Protein AF-A0A399FY00-F1 (afdb_monomer)

Structure (mmCIF, N/CA/C/O backbone):
data_AF-A0A399FY00-F1
#
_entry.id   AF-A0A399FY00-F1
#
loop_
_atom_site.group_PDB
_atom_site.id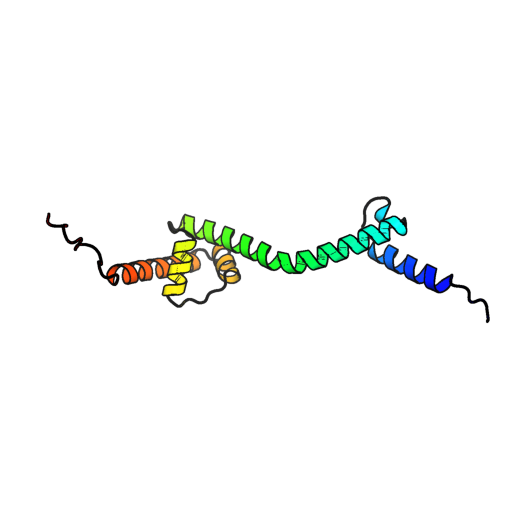
_atom_site.type_symbol
_atom_site.label_atom_id
_atom_site.label_alt_id
_atom_site.label_comp_id
_atom_site.label_asym_id
_atom_site.label_entity_id
_atom_site.label_seq_id
_atom_site.pdbx_PDB_ins_code
_atom_site.Cartn_x
_atom_site.Cartn_y
_atom_site.Cartn_z
_atom_site.occupancy
_atom_site.B_iso_or_equiv
_atom_site.auth_seq_id
_atom_site.auth_comp_id
_atom_site.auth_asym_id
_atom_site.auth_atom_id
_atom_site.pdbx_PDB_model_num
ATOM 1 N N . MET A 1 1 ? 48.082 7.522 -28.350 1.00 71.56 1 MET A N 1
ATOM 2 C CA . MET A 1 1 ? 46.817 7.013 -27.763 1.00 71.56 1 MET A CA 1
ATOM 3 C C . MET A 1 1 ? 46.116 6.113 -28.773 1.00 71.56 1 MET A C 1
ATOM 5 O O . MET A 1 1 ? 46.045 6.487 -29.937 1.00 71.56 1 MET A O 1
ATOM 9 N N . THR A 1 2 ? 45.626 4.938 -28.368 1.00 83.25 2 THR A N 1
ATOM 10 C CA . THR A 1 2 ? 44.946 3.981 -29.262 1.00 83.25 2 THR A CA 1
ATOM 11 C C . THR A 1 2 ? 43.434 4.235 -29.319 1.00 83.25 2 THR A C 1
ATOM 13 O O . THR A 1 2 ? 42.790 4.514 -28.308 1.00 83.25 2 THR A O 1
ATOM 16 N N . ARG A 1 3 ? 42.832 4.143 -30.512 1.00 88.88 3 ARG A N 1
ATOM 17 C CA . ARG A 1 3 ? 41.381 4.313 -30.703 1.00 88.88 3 ARG A CA 1
ATOM 18 C C . ARG A 1 3 ? 40.631 3.040 -30.296 1.00 88.88 3 ARG A C 1
ATOM 20 O O . ARG A 1 3 ? 40.660 2.049 -31.021 1.00 88.88 3 ARG A O 1
ATOM 27 N N . VAL A 1 4 ? 39.888 3.083 -29.190 1.00 87.38 4 VAL A N 1
ATOM 28 C CA . VAL A 1 4 ? 39.061 1.955 -28.715 1.00 87.38 4 VAL A CA 1
ATOM 29 C C . VAL A 1 4 ? 37.613 2.078 -29.216 1.00 87.38 4 VAL A C 1
ATOM 31 O O . VAL A 1 4 ? 36.993 3.136 -29.118 1.00 87.38 4 VAL A O 1
ATOM 34 N N . LYS A 1 5 ? 37.036 0.989 -29.751 1.00 88.69 5 LYS A N 1
ATOM 35 C CA . LYS A 1 5 ? 35.634 0.945 -30.220 1.00 88.69 5 LYS A CA 1
ATOM 36 C C . LYS A 1 5 ? 34.662 0.678 -29.056 1.00 88.69 5 LYS A C 1
ATOM 38 O O . LYS A 1 5 ? 34.844 -0.263 -28.295 1.00 88.69 5 LYS A O 1
ATOM 43 N N . SER A 1 6 ? 33.563 1.435 -28.970 1.00 92.75 6 SER A N 1
ATOM 44 C CA . SER A 1 6 ? 32.565 1.355 -27.878 1.00 92.75 6 SER A CA 1
ATOM 45 C C . SER A 1 6 ? 31.297 0.538 -28.203 1.00 92.75 6 SER A C 1
ATOM 47 O O . SER A 1 6 ? 30.306 0.580 -27.468 1.00 92.75 6 SER A O 1
ATOM 49 N N . SER A 1 7 ? 31.285 -0.223 -29.305 1.00 92.44 7 SER A N 1
ATOM 50 C CA . SER A 1 7 ? 30.067 -0.896 -29.793 1.00 92.44 7 SER A CA 1
ATOM 51 C C . SER A 1 7 ? 29.529 -1.952 -28.816 1.00 92.44 7 SER A C 1
ATOM 53 O O . SER A 1 7 ? 28.319 -2.033 -28.596 1.00 92.44 7 SER A O 1
ATOM 55 N N . VAL A 1 8 ? 30.416 -2.727 -28.185 1.00 94.06 8 VAL A N 1
ATOM 56 C CA . VAL A 1 8 ? 30.057 -3.813 -27.259 1.00 94.06 8 VAL A CA 1
ATOM 57 C C . VAL A 1 8 ? 29.414 -3.261 -25.985 1.00 94.06 8 VAL A C 1
ATOM 59 O O . VAL A 1 8 ? 28.339 -3.713 -25.581 1.00 94.06 8 VAL A O 1
ATOM 62 N N . THR A 1 9 ? 30.016 -2.231 -25.381 1.00 94.25 9 THR A N 1
ATOM 63 C CA . THR A 1 9 ? 29.489 -1.594 -24.163 1.00 94.25 9 THR A CA 1
ATOM 64 C C . THR A 1 9 ? 28.158 -0.891 -24.433 1.00 94.25 9 THR A C 1
ATOM 66 O O . THR A 1 9 ? 27.225 -0.999 -23.633 1.00 94.25 9 THR A O 1
ATOM 69 N N . SER A 1 10 ? 28.018 -0.247 -25.597 1.00 93.56 10 SER A N 1
ATOM 70 C CA . SER A 1 10 ? 26.759 0.364 -26.035 1.00 93.56 10 SER A CA 1
ATOM 71 C C . SER A 1 10 ? 25.635 -0.670 -26.196 1.00 93.56 10 SER A C 1
ATOM 73 O O . SER A 1 10 ? 24.567 -0.516 -25.595 1.00 93.56 10 SER A O 1
ATOM 75 N N . LYS A 1 11 ? 25.893 -1.783 -26.903 1.00 94.88 11 LYS A N 1
ATOM 76 C CA . LYS A 1 11 ? 24.924 -2.883 -27.072 1.00 94.88 11 LYS A CA 1
ATOM 77 C C . LYS A 1 11 ? 24.506 -3.496 -25.730 1.00 94.88 11 LYS A C 1
ATOM 79 O O . LYS A 1 11 ? 23.322 -3.766 -25.533 1.00 94.88 11 LYS A O 1
ATOM 84 N N . LYS A 1 12 ? 25.443 -3.674 -24.787 1.00 95.75 12 LYS A N 1
ATOM 85 C CA . LYS A 1 12 ? 25.153 -4.201 -23.438 1.00 95.75 12 LYS A CA 1
ATOM 86 C C . LYS A 1 12 ? 24.194 -3.289 -22.663 1.00 95.75 12 LYS A C 1
ATOM 88 O O . LYS A 1 12 ? 23.215 -3.781 -22.102 1.00 95.75 12 LYS A O 1
ATOM 93 N N . ARG A 1 13 ? 24.424 -1.968 -22.676 1.00 93.88 13 ARG A N 1
ATOM 94 C CA . ARG A 1 13 ? 23.518 -0.985 -22.047 1.00 93.88 13 ARG A CA 1
ATOM 95 C C . ARG A 1 13 ? 22.132 -1.002 -22.690 1.00 93.88 13 ARG A C 1
ATOM 97 O O . ARG A 1 13 ? 21.139 -1.059 -21.973 1.00 93.88 13 ARG A O 1
ATOM 104 N N . HIS A 1 14 ? 22.067 -1.031 -24.020 1.00 95.25 14 HIS A N 1
ATOM 105 C CA . HIS A 1 14 ? 20.801 -1.080 -24.750 1.00 95.25 14 HIS A CA 1
ATOM 106 C C . HIS A 1 14 ? 19.975 -2.319 -24.377 1.00 95.25 14 HIS A C 1
ATOM 108 O O . HIS A 1 14 ? 18.815 -2.199 -23.984 1.00 95.25 14 HIS A O 1
ATOM 114 N N . LYS A 1 15 ? 20.592 -3.508 -24.419 1.00 95.31 15 LYS A N 1
ATOM 115 C CA . LYS A 1 15 ? 19.933 -4.771 -24.051 1.00 95.31 15 LYS A CA 1
ATOM 116 C C . LYS A 1 15 ? 19.450 -4.783 -22.598 1.00 95.31 15 LYS A C 1
ATOM 118 O O . LYS A 1 15 ? 18.393 -5.348 -22.335 1.00 95.31 15 LYS A O 1
ATOM 123 N N . LYS A 1 16 ? 20.183 -4.150 -21.668 1.00 96.19 16 LYS A N 1
ATOM 124 C CA . LYS A 1 16 ? 19.753 -4.011 -20.266 1.00 96.19 16 LYS A CA 1
ATOM 125 C C . LYS A 1 16 ? 18.396 -3.312 -20.188 1.00 96.19 16 LYS A C 1
ATOM 127 O O . LYS A 1 16 ? 17.454 -3.922 -19.708 1.00 96.19 16 LYS A O 1
ATOM 132 N N . TYR A 1 17 ? 18.282 -2.089 -20.706 1.00 95.88 17 TYR A N 1
ATOM 133 C CA . TYR A 1 17 ? 17.040 -1.314 -20.601 1.00 95.88 17 TYR A CA 1
ATOM 134 C C . TYR A 1 17 ? 15.869 -1.938 -21.363 1.00 95.88 17 TYR A C 1
ATOM 136 O O . TYR A 1 17 ? 14.762 -1.948 -20.843 1.00 95.88 17 TYR A O 1
ATOM 144 N N . ILE A 1 18 ? 16.096 -2.513 -22.548 1.00 95.19 18 ILE A N 1
ATOM 145 C CA . ILE A 1 18 ? 15.022 -3.194 -23.293 1.00 95.19 18 ILE A CA 1
ATOM 146 C C . ILE A 1 18 ? 14.511 -4.431 -22.544 1.00 95.19 18 ILE A C 1
ATOM 148 O O . ILE A 1 18 ? 13.318 -4.717 -22.565 1.00 95.19 18 ILE A O 1
ATOM 152 N N . ARG A 1 19 ? 15.391 -5.153 -21.839 1.00 95.94 19 ARG A N 1
ATOM 153 C CA . ARG A 1 19 ? 14.982 -6.279 -20.994 1.00 95.94 19 ARG A CA 1
ATOM 154 C C . ARG A 1 19 ? 14.131 -5.829 -19.804 1.00 95.94 19 ARG A C 1
ATOM 156 O O . ARG A 1 19 ? 13.153 -6.504 -19.514 1.00 95.94 19 ARG A O 1
ATOM 163 N N . GLU A 1 20 ? 14.480 -4.716 -19.163 1.00 95.56 20 GLU A N 1
ATOM 164 C CA . GLU A 1 20 ? 13.687 -4.139 -18.062 1.00 95.56 20 GLU A CA 1
ATOM 165 C C . GLU A 1 20 ? 12.359 -3.537 -18.548 1.00 95.56 20 GLU A C 1
ATOM 167 O O . GLU A 1 20 ? 11.366 -3.559 -17.833 1.00 95.56 20 GLU A O 1
ATOM 172 N N . ALA A 1 21 ? 12.317 -3.025 -19.781 1.00 96.00 21 ALA A N 1
ATOM 173 C CA . ALA A 1 21 ? 11.123 -2.434 -20.388 1.00 96.00 21 ALA A CA 1
ATOM 174 C C . ALA A 1 21 ? 10.129 -3.469 -20.954 1.00 96.00 21 ALA A C 1
ATOM 176 O O . ALA A 1 21 ? 9.126 -3.099 -21.576 1.00 96.00 21 ALA A O 1
ATOM 177 N N . LY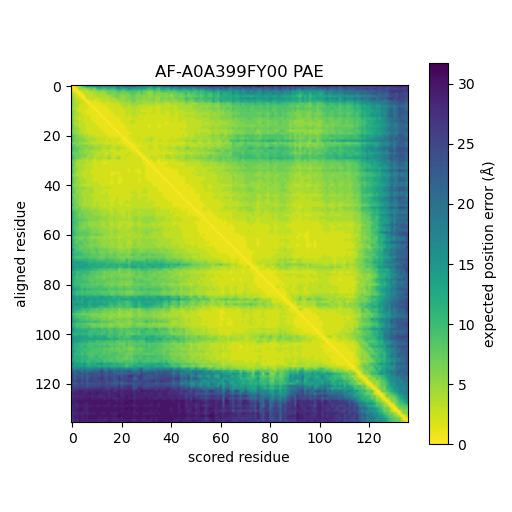S A 1 22 ? 10.395 -4.771 -20.784 1.00 94.25 22 LYS A N 1
ATOM 178 C CA . LYS A 1 22 ? 9.472 -5.830 -21.206 1.00 94.25 22 LYS A CA 1
ATOM 179 C C . LYS A 1 22 ? 8.120 -5.650 -20.508 1.00 94.25 22 LYS A C 1
ATOM 181 O O . LYS A 1 22 ? 8.055 -5.429 -19.306 1.00 94.25 22 LYS A O 1
ATOM 186 N N . GLY A 1 23 ? 7.039 -5.745 -21.279 1.00 94.69 23 GLY A N 1
ATOM 187 C CA . GLY A 1 23 ? 5.672 -5.523 -20.793 1.00 94.69 23 GLY A CA 1
ATOM 188 C C . GLY A 1 23 ? 5.190 -4.071 -20.880 1.00 94.69 23 GLY A C 1
ATOM 189 O O . GLY A 1 23 ? 4.004 -3.819 -20.694 1.00 94.69 23 GLY A O 1
ATOM 190 N N . PHE A 1 24 ? 6.054 -3.108 -21.226 1.00 95.56 24 PHE A N 1
ATOM 191 C CA . PHE A 1 24 ? 5.601 -1.741 -21.487 1.00 95.56 24 PHE A CA 1
ATOM 192 C C . PHE A 1 24 ? 4.800 -1.635 -22.790 1.00 95.56 24 PHE A C 1
ATOM 194 O O . PHE A 1 24 ? 5.039 -2.344 -23.770 1.00 95.56 24 PHE A O 1
ATOM 201 N N . TRP A 1 25 ? 3.849 -0.703 -22.813 1.00 95.00 25 TRP A N 1
ATOM 202 C CA . TRP A 1 25 ? 2.965 -0.490 -23.956 1.00 95.00 25 TRP A CA 1
ATOM 203 C C . TRP A 1 25 ? 3.618 0.342 -25.073 1.00 95.00 25 TRP A C 1
ATOM 205 O O . TRP A 1 25 ? 4.363 1.297 -24.822 1.00 95.00 25 TRP A O 1
ATOM 215 N N . GLY A 1 26 ? 3.304 0.011 -26.330 1.00 94.62 26 GLY A N 1
ATOM 216 C CA . GLY A 1 26 ? 3.705 0.784 -27.509 1.00 94.62 26 GLY A CA 1
ATOM 217 C C . GLY A 1 26 ? 5.224 0.930 -27.681 1.00 94.62 26 GLY A C 1
ATOM 218 O O . GLY A 1 26 ? 5.978 -0.036 -27.587 1.00 94.62 26 GLY A O 1
ATOM 219 N N . ARG A 1 27 ? 5.699 2.156 -27.944 1.00 94.12 27 ARG A N 1
ATOM 220 C CA . ARG A 1 27 ? 7.128 2.436 -28.205 1.00 94.12 27 ARG A CA 1
ATOM 221 C C . ARG A 1 27 ? 8.024 2.297 -26.967 1.00 94.12 27 ARG A C 1
ATOM 223 O O . ARG A 1 27 ? 9.238 2.179 -27.120 1.00 94.12 27 ARG A O 1
ATOM 230 N N . ARG A 1 28 ? 7.447 2.254 -25.760 1.00 94.31 28 ARG A N 1
ATOM 231 C CA . ARG A 1 28 ? 8.186 2.146 -24.489 1.00 94.31 28 ARG A CA 1
ATOM 232 C C . ARG A 1 28 ? 8.860 0.785 -24.285 1.00 94.31 28 ARG A C 1
ATOM 234 O O . ARG A 1 28 ? 9.776 0.721 -23.482 1.00 94.31 28 ARG A O 1
ATOM 241 N N . LYS A 1 29 ? 8.462 -0.267 -25.015 1.00 92.75 29 LYS A N 1
ATOM 242 C CA . LYS A 1 29 ? 9.130 -1.587 -24.976 1.00 92.75 29 LYS A CA 1
ATOM 243 C C . LYS A 1 29 ? 10.244 -1.773 -26.012 1.00 92.75 29 LYS A C 1
ATOM 245 O O . LYS A 1 29 ? 11.143 -2.574 -25.788 1.00 92.75 29 LYS A O 1
ATOM 250 N N . ASN A 1 30 ? 10.195 -1.044 -27.132 1.00 90.56 30 ASN A N 1
ATOM 251 C CA . ASN A 1 30 ? 11.038 -1.330 -28.303 1.00 90.56 30 ASN A CA 1
ATOM 252 C C . ASN A 1 30 ? 12.090 -0.243 -28.585 1.00 90.56 30 ASN A C 1
ATOM 254 O O . ASN A 1 30 ? 13.180 -0.557 -29.055 1.00 90.56 30 ASN A O 1
ATOM 258 N N . LEU A 1 31 ? 11.788 1.036 -28.325 1.00 95.00 31 LEU A N 1
ATOM 259 C CA . LEU A 1 31 ? 12.685 2.145 -28.661 1.00 95.00 31 LEU A CA 1
ATOM 260 C C . LEU A 1 31 ? 13.540 2.538 -27.453 1.00 95.00 31 LEU A C 1
ATOM 262 O O . LEU A 1 31 ? 13.008 3.039 -26.470 1.00 95.00 31 LEU A O 1
ATOM 266 N N . TYR A 1 32 ? 14.866 2.384 -27.542 1.00 93.88 32 TYR A N 1
ATOM 267 C CA . TYR A 1 32 ? 15.780 2.571 -26.402 1.00 93.88 32 TYR A CA 1
ATOM 268 C C . TYR A 1 32 ? 15.633 3.894 -25.653 1.00 93.88 32 TYR A C 1
ATOM 270 O O . TYR A 1 32 ? 15.606 3.879 -24.429 1.00 93.88 32 TYR A O 1
ATOM 278 N N . ARG A 1 33 ? 15.529 5.030 -26.357 1.00 95.19 33 ARG A N 1
ATOM 279 C CA . ARG A 1 33 ? 15.405 6.346 -25.702 1.00 95.19 33 ARG A CA 1
ATOM 280 C C . ARG A 1 33 ? 14.145 6.404 -24.834 1.00 95.19 33 ARG A C 1
ATOM 282 O O . ARG A 1 33 ? 14.227 6.643 -23.635 1.00 95.19 33 ARG A O 1
ATOM 289 N N . THR A 1 34 ? 13.007 6.062 -25.429 1.00 95.94 34 THR A N 1
ATOM 290 C CA . THR A 1 34 ? 11.705 6.037 -24.756 1.00 95.94 34 THR A CA 1
ATOM 291 C C . THR A 1 34 ? 11.626 4.955 -23.673 1.00 95.94 34 THR A C 1
ATOM 293 O O . THR A 1 34 ? 11.034 5.177 -22.620 1.00 95.94 34 THR A O 1
ATOM 296 N N . ALA A 1 35 ? 12.232 3.790 -23.908 1.00 96.38 35 ALA A N 1
ATOM 297 C CA . ALA A 1 35 ? 12.304 2.696 -22.945 1.00 96.38 35 ALA A CA 1
ATOM 298 C C . ALA A 1 35 ? 13.130 3.085 -21.716 1.00 96.38 35 ALA A C 1
ATOM 300 O O . ALA A 1 35 ? 12.690 2.862 -20.592 1.00 96.38 35 ALA A O 1
ATOM 301 N N . ARG A 1 36 ? 14.290 3.723 -21.918 1.00 96.06 36 ARG A N 1
ATOM 302 C CA . ARG A 1 36 ? 15.152 4.212 -20.837 1.00 96.06 36 ARG A CA 1
ATOM 303 C C . ARG A 1 36 ? 14.393 5.163 -19.917 1.00 96.06 36 ARG A C 1
ATOM 305 O O . ARG A 1 36 ? 14.345 4.928 -18.715 1.00 96.06 36 ARG A O 1
ATOM 312 N N . GLU A 1 37 ? 13.750 6.178 -20.491 1.00 96.31 37 GLU A N 1
ATOM 313 C CA . GLU A 1 37 ? 12.962 7.158 -19.733 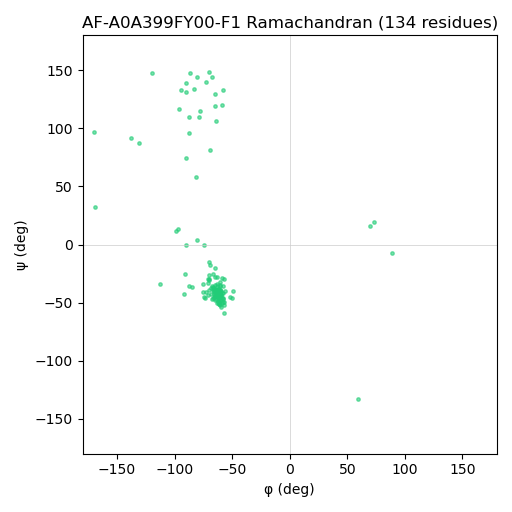1.00 96.31 37 GLU A CA 1
ATOM 314 C C . GLU A 1 37 ? 11.819 6.504 -18.950 1.00 96.31 37 GLU A C 1
ATOM 316 O O . GLU A 1 37 ? 11.587 6.831 -17.787 1.00 96.31 37 GLU A O 1
ATOM 321 N N . ALA A 1 38 ? 11.106 5.561 -19.571 1.00 96.62 38 ALA A N 1
ATOM 322 C CA . ALA A 1 38 ? 10.008 4.859 -18.918 1.00 96.62 38 ALA A CA 1
ATOM 323 C C . ALA A 1 38 ? 10.496 3.979 -17.755 1.00 96.62 38 ALA A C 1
ATOM 325 O O . ALA A 1 38 ? 9.881 3.984 -16.690 1.00 96.62 38 ALA A O 1
ATOM 326 N N . VAL A 1 39 ? 11.606 3.257 -17.940 1.00 96.75 39 VAL A N 1
ATOM 327 C CA . VAL A 1 39 ? 12.197 2.389 -16.909 1.00 96.75 39 VAL A CA 1
ATOM 328 C C . VAL A 1 39 ? 12.697 3.219 -15.729 1.00 96.75 39 VAL A C 1
ATOM 330 O O . VAL A 1 39 ? 12.391 2.898 -14.584 1.00 96.75 39 VAL A O 1
ATOM 333 N N . GLU A 1 40 ? 13.401 4.322 -15.990 1.00 96.56 40 GLU A N 1
ATOM 334 C CA . GLU A 1 40 ? 13.932 5.197 -14.939 1.00 96.56 40 GLU A CA 1
ATOM 335 C C . GLU A 1 40 ? 12.809 5.851 -14.121 1.00 96.56 40 GLU A C 1
ATOM 337 O O . GLU A 1 40 ? 12.862 5.851 -12.888 1.00 96.56 40 GLU A O 1
ATOM 342 N N . ARG A 1 41 ? 11.734 6.316 -14.778 1.00 96.69 41 ARG A N 1
ATOM 343 C CA . ARG A 1 41 ? 10.527 6.793 -14.078 1.00 96.69 41 ARG A CA 1
ATOM 344 C C . ARG A 1 41 ? 9.854 5.677 -13.277 1.00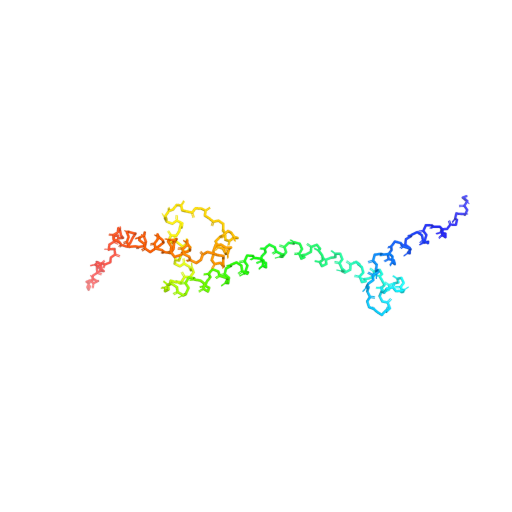 96.69 41 ARG A C 1
ATOM 346 O O . ARG A 1 41 ? 9.443 5.907 -12.142 1.00 96.69 41 ARG A O 1
ATOM 353 N N . GLY A 1 42 ? 9.780 4.469 -13.835 1.00 96.50 42 GLY A N 1
ATOM 354 C CA . GLY A 1 42 ? 9.255 3.291 -13.144 1.00 96.50 42 GLY A CA 1
ATOM 355 C C . GLY A 1 42 ? 10.027 2.970 -11.862 1.00 96.50 42 GLY A C 1
ATOM 356 O O . GLY A 1 42 ? 9.418 2.709 -10.826 1.00 96.50 42 GLY A O 1
ATOM 357 N N . TRP A 1 43 ? 11.359 3.062 -11.887 1.00 97.00 43 TRP A N 1
ATOM 358 C CA . TRP A 1 43 ? 12.193 2.868 -10.698 1.00 97.00 43 TRP A CA 1
ATOM 359 C C . TRP A 1 43 ? 11.983 3.953 -9.641 1.00 97.00 43 TRP A C 1
ATOM 361 O O . TRP A 1 43 ? 11.904 3.631 -8.451 1.00 97.00 43 TRP A O 1
ATOM 371 N N . LEU A 1 44 ? 11.841 5.214 -10.060 1.00 97.56 44 LEU A N 1
ATOM 372 C CA . LEU A 1 44 ? 11.536 6.319 -9.151 1.00 97.56 44 LEU A CA 1
ATOM 373 C C . LEU A 1 44 ? 10.194 6.097 -8.438 1.00 97.56 44 LEU A C 1
ATOM 375 O O . LEU A 1 44 ? 10.119 6.197 -7.209 1.00 97.56 44 LEU A O 1
ATOM 379 N N . TYR A 1 45 ? 9.149 5.738 -9.189 1.00 97.69 45 TYR A N 1
ATOM 380 C CA . TYR A 1 45 ? 7.841 5.428 -8.613 1.00 97.69 45 TYR A CA 1
ATOM 381 C C . TYR A 1 45 ? 7.893 4.198 -7.715 1.00 97.69 45 TYR A C 1
ATOM 383 O O . TYR A 1 45 ? 7.416 4.267 -6.590 1.00 97.69 45 TYR A O 1
ATOM 391 N N . ALA A 1 46 ? 8.578 3.125 -8.116 1.00 97.25 46 ALA A N 1
ATOM 392 C CA . ALA A 1 46 ? 8.739 1.946 -7.270 1.00 97.25 46 ALA A CA 1
ATOM 393 C C . ALA A 1 46 ? 9.403 2.281 -5.922 1.00 97.25 46 ALA A C 1
ATOM 395 O O . ALA A 1 46 ? 8.980 1.782 -4.878 1.00 97.25 46 ALA A O 1
ATO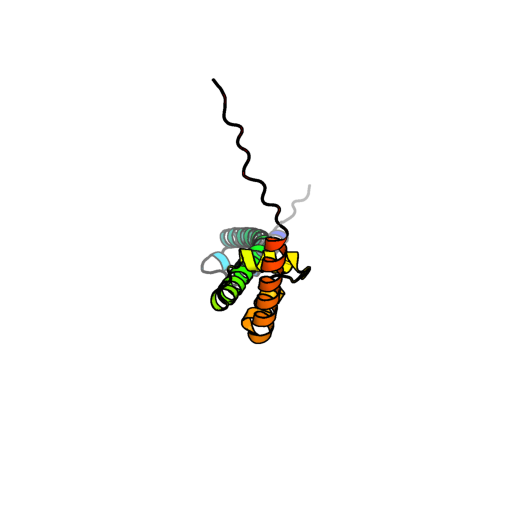M 396 N N . PHE A 1 47 ? 10.427 3.141 -5.913 1.00 96.62 47 PHE A N 1
ATOM 397 C CA . PHE A 1 47 ? 11.068 3.579 -4.674 1.00 96.62 47 PHE A CA 1
ATOM 398 C C . PHE A 1 47 ? 10.122 4.391 -3.783 1.00 96.62 47 PHE A C 1
ATOM 400 O O . PHE A 1 47 ? 10.008 4.101 -2.587 1.00 96.62 47 PHE A O 1
ATOM 407 N N . ARG A 1 48 ? 9.417 5.370 -4.364 1.00 97.19 48 ARG A N 1
ATOM 408 C CA . ARG A 1 48 ? 8.405 6.171 -3.663 1.00 97.19 48 ARG A CA 1
ATOM 409 C C . ARG A 1 48 ? 7.302 5.278 -3.089 1.00 97.19 48 ARG A C 1
ATOM 411 O O . ARG A 1 48 ? 6.992 5.360 -1.901 1.00 97.19 48 ARG A O 1
ATOM 418 N N . ASP A 1 49 ? 6.757 4.388 -3.907 1.00 97.56 49 ASP A N 1
ATOM 419 C CA . ASP A 1 49 ? 5.584 3.583 -3.582 1.00 97.56 49 ASP A CA 1
ATOM 420 C C . ASP A 1 49 ? 5.901 2.514 -2.535 1.00 97.56 49 ASP A C 1
ATOM 422 O O . ASP A 1 49 ? 5.060 2.221 -1.690 1.00 97.56 49 ASP A O 1
ATOM 426 N N . ARG A 1 50 ? 7.140 2.003 -2.462 1.00 96.19 50 ARG A N 1
ATOM 427 C CA . ARG A 1 50 ? 7.573 1.164 -1.327 1.00 96.19 50 ARG A CA 1
ATOM 428 C C . ARG A 1 50 ? 7.435 1.880 0.021 1.00 96.19 50 ARG A C 1
ATOM 430 O O . ARG A 1 50 ? 7.085 1.239 1.012 1.00 96.19 50 ARG A O 1
ATOM 437 N N . ARG A 1 51 ? 7.681 3.195 0.070 1.00 94.69 51 ARG A N 1
ATOM 438 C CA . ARG A 1 51 ? 7.491 4.005 1.287 1.00 94.69 51 ARG A CA 1
ATOM 439 C C . ARG A 1 51 ? 6.006 4.283 1.544 1.00 94.69 51 ARG A C 1
ATOM 441 O O . ARG A 1 51 ? 5.556 4.182 2.684 1.00 94.69 51 ARG A O 1
ATOM 448 N N . VAL A 1 52 ? 5.242 4.581 0.490 1.00 96.81 52 VAL A N 1
ATOM 449 C CA . VAL A 1 52 ? 3.806 4.912 0.572 1.00 96.81 52 VAL A CA 1
ATOM 450 C C . VAL A 1 52 ? 2.939 3.695 0.917 1.00 96.81 52 VAL A C 1
ATOM 452 O O . VAL A 1 52 ? 1.997 3.832 1.696 1.00 96.81 52 VAL A O 1
ATOM 455 N N . ARG A 1 53 ? 3.305 2.490 0.467 1.00 96.31 53 ARG A N 1
ATOM 456 C CA . ARG A 1 53 ? 2.584 1.228 0.709 1.00 96.31 53 ARG A CA 1
ATOM 457 C C . ARG A 1 53 ? 2.233 1.003 2.183 1.00 96.31 53 ARG A C 1
ATOM 459 O O . ARG A 1 53 ? 1.128 0.572 2.502 1.00 96.31 53 ARG A O 1
ATOM 466 N N . LYS A 1 54 ? 3.143 1.343 3.105 1.00 92.75 54 LYS A N 1
ATOM 467 C CA . LYS A 1 54 ? 2.892 1.245 4.558 1.00 92.75 54 LYS A CA 1
ATOM 468 C C . LYS A 1 54 ? 1.709 2.123 4.997 1.00 92.75 54 LYS A C 1
ATOM 470 O O . LYS A 1 54 ? 0.899 1.710 5.824 1.00 92.75 54 LYS A O 1
ATOM 475 N N . ARG A 1 55 ? 1.585 3.324 4.423 1.00 96.06 55 ARG A N 1
ATOM 476 C CA . ARG A 1 55 ? 0.486 4.267 4.678 1.00 96.06 55 ARG A CA 1
ATOM 477 C C . ARG A 1 55 ? -0.818 3.802 4.033 1.00 96.06 55 ARG A C 1
ATOM 479 O O . ARG A 1 55 ? -1.859 3.907 4.672 1.00 96.06 55 ARG A O 1
ATOM 486 N N . GLU A 1 56 ? -0.763 3.276 2.813 1.00 97.12 56 GLU A N 1
ATOM 487 C CA . GLU A 1 56 ? -1.939 2.750 2.103 1.00 97.12 56 GLU A CA 1
ATOM 488 C C . GLU A 1 56 ? -2.579 1.583 2.856 1.00 97.12 56 GLU A C 1
ATOM 490 O O . GLU A 1 56 ? -3.780 1.611 3.124 1.00 97.12 56 GLU A O 1
ATOM 495 N N . PHE A 1 57 ? -1.775 0.612 3.301 1.00 97.19 57 PHE A N 1
ATOM 496 C CA . PHE A 1 57 ? -2.283 -0.489 4.119 1.00 97.19 57 PHE A CA 1
ATOM 497 C C . PHE A 1 57 ? -2.839 -0.005 5.453 1.00 97.19 57 PHE A C 1
ATOM 499 O O . PHE A 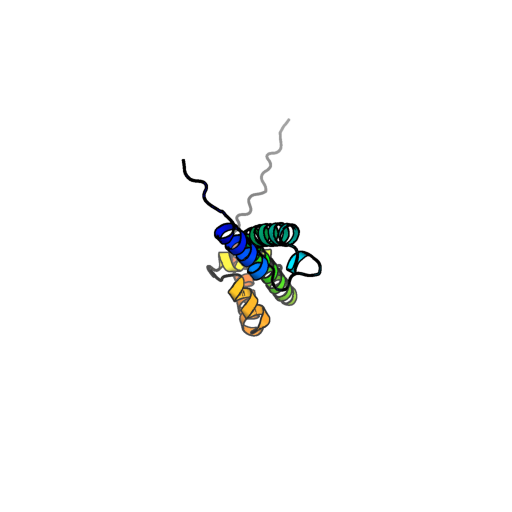1 57 ? -3.922 -0.427 5.850 1.00 97.19 57 PHE A O 1
ATOM 506 N N . ARG A 1 58 ? -2.163 0.938 6.121 1.00 95.88 58 ARG A N 1
ATOM 507 C CA . ARG A 1 58 ? -2.689 1.522 7.358 1.00 95.88 58 ARG A CA 1
ATOM 508 C C . ARG A 1 58 ? -4.033 2.218 7.130 1.00 95.88 58 ARG A C 1
ATOM 510 O O . ARG A 1 58 ? -4.934 2.049 7.946 1.00 95.88 58 ARG A O 1
ATOM 517 N N . LYS A 1 59 ? -4.192 2.956 6.026 1.00 97.00 59 LYS A N 1
ATOM 518 C CA . LYS A 1 59 ? -5.466 3.584 5.641 1.00 97.00 59 LYS A CA 1
ATOM 519 C C . LYS A 1 59 ? -6.561 2.530 5.446 1.00 97.00 59 LYS A C 1
ATOM 521 O O . LYS A 1 59 ? -7.658 2.700 5.972 1.00 97.00 59 LYS A O 1
ATOM 526 N N . LEU A 1 60 ? -6.246 1.429 4.763 1.00 96.88 60 LEU A N 1
ATOM 527 C CA . LEU A 1 60 ? -7.172 0.314 4.563 1.00 96.88 60 LEU A CA 1
ATOM 528 C C . LEU A 1 60 ? -7.584 -0.345 5.888 1.00 96.88 60 LEU A C 1
ATOM 530 O O . LEU A 1 60 ? -8.771 -0.566 6.119 1.00 96.88 60 LEU A O 1
ATOM 534 N N . TRP A 1 61 ? -6.630 -0.627 6.778 1.00 97.19 61 TRP A N 1
ATOM 535 C CA . TRP A 1 61 ? -6.919 -1.229 8.083 1.00 97.19 61 TRP A CA 1
ATOM 536 C C . TRP A 1 61 ? -7.821 -0.335 8.932 1.00 97.19 61 TRP A C 1
ATOM 538 O O . TRP A 1 61 ? -8.787 -0.819 9.512 1.00 97.19 61 TRP A O 1
ATOM 548 N N . ILE A 1 62 ? -7.564 0.976 8.947 1.00 96.19 62 ILE A N 1
ATOM 549 C CA . ILE A 1 62 ? -8.411 1.944 9.656 1.00 96.19 62 ILE A CA 1
ATOM 550 C C . ILE A 1 62 ? -9.829 1.947 9.082 1.00 96.19 62 ILE A C 1
ATOM 552 O O . ILE A 1 62 ? -10.784 1.938 9.853 1.00 96.19 62 ILE A O 1
ATOM 556 N N . ALA A 1 63 ? -9.980 1.925 7.755 1.00 96.50 63 ALA A N 1
ATOM 557 C CA . ALA A 1 63 ? -11.295 1.890 7.118 1.00 96.50 63 ALA A CA 1
ATOM 558 C C . ALA A 1 63 ? -12.088 0.630 7.509 1.00 96.50 63 ALA A C 1
ATOM 560 O O . ALA A 1 63 ? -13.253 0.734 7.892 1.00 96.50 63 ALA A O 1
ATOM 561 N N . ARG A 1 64 ? -11.433 -0.540 7.496 1.00 95.69 64 ARG A N 1
ATOM 562 C CA . ARG A 1 64 ? -12.035 -1.819 7.910 1.00 95.69 64 ARG A CA 1
ATOM 563 C C . ARG A 1 64 ? -12.458 -1.812 9.379 1.00 95.69 64 ARG A C 1
ATOM 565 O O . ARG A 1 64 ? -13.601 -2.134 9.685 1.00 95.69 64 ARG A O 1
ATOM 572 N N . ILE A 1 65 ? -11.566 -1.385 10.277 1.00 95.75 65 ILE A N 1
ATOM 573 C CA . ILE A 1 65 ? -11.869 -1.303 11.713 1.00 95.75 65 ILE A CA 1
ATOM 574 C C . ILE A 1 65 ? -12.999 -0.303 11.955 1.00 95.75 65 ILE A C 1
ATOM 576 O O . ILE A 1 65 ? -13.914 -0.599 12.712 1.00 95.75 65 ILE A O 1
ATOM 580 N N . ASN A 1 66 ? -12.976 0.863 11.302 1.00 96.06 66 ASN A N 1
ATOM 581 C CA . ASN A 1 66 ? -14.019 1.870 11.472 1.00 96.06 66 ASN A CA 1
ATOM 582 C C . ASN A 1 66 ? -15.398 1.309 11.100 1.00 96.06 66 ASN A C 1
ATOM 584 O O . ASN A 1 66 ? -16.328 1.450 11.891 1.00 96.06 66 ASN A O 1
ATOM 588 N N . ALA A 1 67 ? -15.515 0.608 9.967 1.00 95.31 67 ALA A N 1
ATOM 589 C CA . ALA A 1 67 ? -16.757 -0.063 9.586 1.00 95.31 67 ALA A CA 1
ATOM 590 C C . ALA A 1 67 ? -17.221 -1.052 10.673 1.00 95.31 67 ALA A C 1
ATOM 592 O O . ALA A 1 67 ? -18.350 -0.954 11.153 1.00 95.31 67 ALA A O 1
ATOM 593 N N . ALA A 1 68 ? -16.327 -1.921 11.153 1.00 94.81 68 ALA A N 1
ATOM 594 C CA . ALA A 1 68 ? -16.647 -2.892 12.199 1.00 94.81 68 ALA A CA 1
ATOM 595 C C . ALA A 1 68 ? -17.029 -2.240 13.543 1.00 94.81 68 ALA A C 1
ATOM 597 O O . ALA A 1 68 ? -17.965 -2.679 14.209 1.00 94.81 68 ALA A O 1
ATOM 598 N N . THR A 1 69 ? -16.359 -1.158 13.955 1.00 94.69 69 THR A N 1
ATOM 599 C CA . THR A 1 69 ? -16.708 -0.440 15.196 1.00 94.69 69 THR A CA 1
ATOM 600 C C . THR A 1 69 ? -18.072 0.234 15.106 1.00 94.69 69 THR A C 1
ATOM 602 O O . THR A 1 69 ? -18.818 0.233 16.086 1.00 94.69 69 THR A O 1
ATOM 605 N N . ARG A 1 70 ? -18.428 0.757 13.924 1.00 93.25 70 ARG A N 1
ATOM 606 C CA . ARG A 1 70 ? -19.705 1.442 13.694 1.00 93.25 70 ARG A CA 1
ATOM 607 C C . ARG A 1 70 ? -20.883 0.485 13.810 1.00 93.25 70 ARG A C 1
ATOM 609 O O . ARG A 1 70 ? -21.864 0.849 14.447 1.00 93.25 70 ARG A O 1
ATOM 616 N N . LEU A 1 71 ? -20.740 -0.744 13.309 1.00 91.44 71 LEU A N 1
ATOM 617 C CA . LEU A 1 71 ? -21.733 -1.808 13.500 1.00 91.44 71 LEU A CA 1
ATOM 618 C C . LEU A 1 71 ? -21.978 -2.131 14.983 1.00 91.44 71 LEU A C 1
ATOM 620 O O . LEU A 1 71 ? -23.075 -2.518 15.358 1.00 91.44 71 LEU A O 1
ATOM 624 N N . ASN A 1 72 ? -20.975 -1.923 15.839 1.00 89.50 72 ASN A N 1
ATOM 625 C CA . ASN A 1 72 ? -21.066 -2.151 17.283 1.00 89.50 72 ASN A CA 1
ATOM 626 C C . ASN A 1 72 ? -21.374 -0.867 18.090 1.00 89.50 72 ASN A C 1
ATOM 628 O O . ASN A 1 72 ? -21.225 -0.839 19.320 1.00 89.50 72 ASN A O 1
ATOM 632 N N . GLY A 1 73 ? -21.783 0.213 17.410 1.00 90.12 73 GLY A N 1
ATOM 633 C CA . GLY A 1 73 ? -22.198 1.479 18.022 1.00 90.12 73 GLY A CA 1
ATOM 634 C C . GLY A 1 73 ? -21.060 2.323 18.609 1.00 90.12 73 GLY A C 1
ATOM 635 O O . GLY A 1 73 ? -21.306 3.186 19.451 1.00 90.12 73 GLY A O 1
ATOM 636 N N . LEU A 1 74 ? -19.806 2.088 18.207 1.00 90.69 74 LEU A N 1
ATOM 637 C CA . LEU A 1 74 ? -18.638 2.830 18.691 1.00 90.69 74 LEU A CA 1
ATOM 638 C C . LEU A 1 74 ? -17.929 3.543 17.528 1.00 90.69 74 LEU A C 1
ATOM 640 O O . LEU A 1 74 ? -17.914 3.063 16.397 1.00 90.69 74 LEU A O 1
ATOM 644 N N . SER A 1 75 ? -17.330 4.711 17.783 1.00 93.44 75 SER A N 1
ATOM 645 C CA . SER A 1 75 ? -16.467 5.360 16.789 1.00 93.44 75 SER A CA 1
ATOM 646 C C . SER A 1 75 ? -15.034 4.843 16.898 1.00 93.44 75 SER A C 1
ATOM 648 O O . SER A 1 75 ? -14.550 4.580 17.999 1.00 93.44 75 SER A O 1
ATOM 650 N N . TYR A 1 76 ? -14.325 4.772 15.770 1.00 94.06 76 TYR A N 1
ATOM 651 C CA . TYR A 1 76 ? -12.933 4.315 15.714 1.00 94.06 76 TYR A CA 1
ATOM 652 C C . TYR A 1 76 ? -12.013 5.020 16.729 1.00 94.06 76 TYR A C 1
ATOM 654 O O . TYR A 1 76 ? -11.272 4.357 17.447 1.00 94.06 76 TYR A O 1
ATOM 662 N N . SER A 1 77 ? -12.082 6.352 16.845 1.00 91.62 77 SER A N 1
ATOM 663 C CA . SER A 1 77 ? -11.228 7.098 17.783 1.00 91.62 77 SER A CA 1
ATOM 664 C C . SER A 1 77 ? -11.488 6.714 19.240 1.00 91.62 77 SER A C 1
ATOM 666 O O . SER A 1 77 ? -10.548 6.602 20.020 1.00 91.62 77 SER A O 1
ATOM 668 N N . LYS A 1 78 ? -12.759 6.481 19.601 1.00 91.38 78 LYS A N 1
ATOM 669 C CA . LYS A 1 78 ? -13.140 6.035 20.949 1.00 91.38 78 LYS A CA 1
ATOM 670 C C . LYS A 1 78 ? -12.691 4.597 21.198 1.00 91.38 78 LYS A C 1
ATOM 672 O O . LYS A 1 78 ? -12.216 4.310 22.284 1.00 91.38 78 LYS A O 1
ATOM 677 N N . PHE A 1 79 ? -12.803 3.729 20.194 1.00 93.31 79 PHE A N 1
ATOM 678 C CA . PHE A 1 79 ? -12.343 2.344 20.266 1.00 93.31 79 PHE A CA 1
ATOM 679 C C . PHE A 1 79 ? -10.835 2.241 20.505 1.00 93.31 79 PHE A C 1
ATOM 681 O O . PHE A 1 79 ? -10.411 1.576 21.438 1.00 93.31 79 PHE A O 1
ATOM 688 N N . ILE A 1 80 ? -10.028 2.940 19.701 1.00 92.94 80 ILE A N 1
ATOM 689 C CA . ILE A 1 80 ? -8.566 2.920 19.849 1.00 92.94 80 ILE A CA 1
ATOM 690 C C . ILE A 1 80 ? -8.136 3.507 21.189 1.00 92.94 80 ILE A C 1
ATOM 692 O O . ILE A 1 80 ? -7.213 2.979 21.797 1.00 92.94 80 ILE A O 1
ATOM 696 N N . LYS A 1 81 ? -8.804 4.573 21.647 1.00 91.06 81 LYS A N 1
ATOM 697 C CA . LYS A 1 81 ? -8.541 5.123 22.973 1.00 91.06 81 LYS A CA 1
ATOM 698 C C . LYS A 1 81 ? -8.853 4.093 24.065 1.00 91.06 81 LYS A C 1
ATOM 700 O O . LYS A 1 81 ? -7.981 3.810 24.865 1.00 91.06 81 LYS A O 1
ATOM 705 N N . GLY A 1 82 ? -10.041 3.484 24.035 1.00 91.06 82 GLY A N 1
ATOM 706 C CA . GLY A 1 82 ? -10.436 2.481 25.028 1.00 91.06 82 GLY A CA 1
ATOM 707 C C . GLY A 1 82 ? -9.518 1.257 25.057 1.00 91.06 82 GLY A C 1
ATOM 708 O O . GLY A 1 82 ? -9.233 0.751 26.129 1.00 91.06 82 GLY A O 1
ATOM 709 N N . LEU A 1 83 ? -9.001 0.809 23.907 1.00 91.12 83 LEU A N 1
ATOM 710 C CA . LEU A 1 83 ? -8.007 -0.272 23.873 1.00 91.12 83 LEU A CA 1
ATOM 711 C C . LEU A 1 83 ? -6.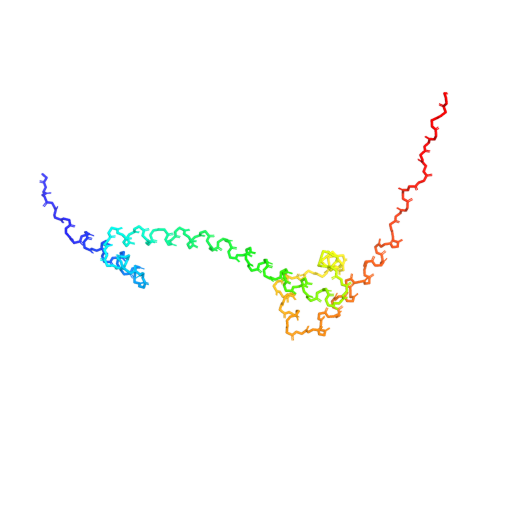650 0.136 24.462 1.00 91.12 83 LEU A C 1
ATOM 713 O O . LEU A 1 83 ? -6.011 -0.686 25.107 1.00 91.12 83 LEU A O 1
ATOM 717 N N . ALA A 1 84 ? -6.210 1.376 24.229 1.00 89.69 84 ALA A N 1
ATOM 718 C CA . ALA A 1 84 ? -4.968 1.885 24.806 1.00 89.69 84 ALA A CA 1
ATOM 719 C C . ALA A 1 84 ? -5.087 2.049 26.329 1.00 89.69 84 ALA A C 1
ATOM 721 O O . ALA A 1 84 ? -4.179 1.650 27.048 1.00 89.69 84 ALA A O 1
ATOM 722 N N . ASP A 1 85 ? -6.223 2.570 26.800 1.00 88.88 85 ASP A N 1
ATOM 723 C CA . ASP A 1 85 ? -6.529 2.706 28.228 1.00 88.88 85 ASP A CA 1
ATOM 724 C C . ASP A 1 85 ? -6.609 1.315 28.903 1.00 88.88 85 ASP A C 1
ATOM 726 O O . ASP A 1 85 ? -6.113 1.143 30.010 1.00 88.88 85 ASP A O 1
ATOM 730 N N . ALA A 1 86 ? -7.118 0.295 28.196 1.00 88.50 86 ALA A N 1
ATOM 731 C CA . ALA A 1 86 ? -7.152 -1.104 28.645 1.00 88.50 86 ALA A CA 1
ATOM 732 C C . ALA A 1 86 ? -5.791 -1.840 28.594 1.00 88.50 86 ALA A C 1
ATOM 734 O O . ALA A 1 86 ? -5.735 -3.037 28.873 1.00 88.50 86 ALA A O 1
ATOM 735 N N . GLY A 1 87 ? -4.708 -1.187 28.153 1.00 88.25 87 GLY A N 1
ATOM 736 C CA . GLY A 1 87 ? -3.388 -1.815 28.000 1.00 88.25 87 GLY A CA 1
ATOM 737 C C . GLY A 1 87 ? -3.285 -2.843 26.861 1.00 88.25 87 GLY A C 1
ATOM 738 O O . GLY A 1 87 ? -2.345 -3.635 26.818 1.00 88.25 87 GLY A O 1
ATOM 739 N N . VAL A 1 88 ? -4.235 -2.858 25.919 1.00 89.12 88 VAL A N 1
ATOM 740 C CA . VAL A 1 88 ? -4.249 -3.809 24.799 1.00 89.12 88 VAL A CA 1
ATOM 741 C C . VAL A 1 88 ? -3.432 -3.258 23.627 1.00 89.12 88 VAL A C 1
ATOM 743 O O . VAL A 1 88 ? -3.932 -2.524 22.769 1.00 89.12 88 VAL A O 1
ATOM 746 N N . GLU A 1 89 ? -2.166 -3.666 23.544 1.00 89.50 89 GLU A N 1
ATOM 747 C CA . GLU A 1 89 ? -1.227 -3.259 22.488 1.00 89.50 89 GLU A CA 1
ATOM 748 C C . GLU A 1 89 ? -1.395 -4.068 21.187 1.00 89.50 89 GLU A C 1
ATOM 750 O O . GLU A 1 89 ? -0.475 -4.716 20.687 1.00 89.50 89 GLU A O 1
ATOM 755 N N . LEU A 1 90 ? -2.599 -4.045 20.604 1.00 90.25 90 LEU A N 1
ATOM 756 C CA . LEU A 1 90 ? -2.862 -4.726 19.334 1.00 90.25 90 LEU A CA 1
ATOM 757 C C . LEU A 1 90 ? -2.607 -3.839 18.115 1.00 90.25 90 LEU A C 1
ATOM 759 O O . LEU A 1 90 ? -3.131 -2.730 17.957 1.00 90.25 90 LEU A O 1
ATOM 763 N N . ASP A 1 91 ? -1.870 -4.407 17.166 1.00 92.75 91 ASP A N 1
ATOM 764 C CA . ASP A 1 91 ? -1.605 -3.780 15.885 1.00 92.75 91 ASP A CA 1
ATOM 765 C C . ASP A 1 91 ? -2.865 -3.662 15.019 1.00 92.75 91 ASP A C 1
ATOM 767 O O . ASP A 1 91 ? -3.700 -4.564 14.922 1.00 92.75 91 ASP A O 1
ATOM 771 N N . ARG A 1 92 ? -2.959 -2.565 14.259 1.00 94.50 92 ARG A N 1
ATOM 772 C CA . ARG A 1 92 ? -4.110 -2.303 13.368 1.00 94.50 92 ARG A CA 1
ATOM 773 C C . ARG A 1 92 ? -4.258 -3.341 12.262 1.00 94.50 92 ARG A C 1
ATOM 775 O O . ARG A 1 92 ? -5.369 -3.579 11.802 1.00 94.50 92 ARG A O 1
ATOM 782 N N . LYS A 1 93 ? -3.153 -3.961 11.844 1.00 95.38 93 LYS A N 1
ATOM 783 C CA . LYS A 1 93 ? -3.174 -5.079 10.899 1.00 95.38 93 LYS A CA 1
ATOM 784 C C . LYS A 1 93 ? -3.996 -6.235 11.468 1.00 95.38 93 LYS A C 1
ATOM 786 O O . LYS A 1 93 ? -4.940 -6.672 10.817 1.00 95.38 93 LYS A O 1
ATOM 791 N N . ILE A 1 94 ? -3.660 -6.666 12.683 1.00 95.31 94 ILE A N 1
ATOM 792 C CA . ILE A 1 94 ? -4.294 -7.794 13.372 1.00 95.31 94 ILE A CA 1
ATOM 793 C C . ILE A 1 94 ? -5.746 -7.449 13.709 1.00 95.31 94 ILE A C 1
ATOM 795 O O . ILE A 1 94 ? -6.642 -8.211 13.367 1.00 95.31 94 ILE A O 1
ATOM 799 N N . LEU A 1 95 ? -6.003 -6.253 14.251 1.00 94.62 95 LEU A N 1
ATOM 800 C CA . LEU A 1 95 ? -7.368 -5.785 14.522 1.00 94.62 95 LEU A CA 1
ATOM 801 C C . LEU A 1 95 ? -8.248 -5.788 13.266 1.00 94.62 95 LEU A C 1
ATOM 803 O O . LEU A 1 95 ? -9.414 -6.164 13.336 1.00 94.62 95 LEU A O 1
ATOM 807 N N . SER A 1 96 ? -7.701 -5.387 12.114 1.00 95.50 96 SER A N 1
ATOM 808 C CA . SER A 1 96 ? -8.448 -5.414 10.853 1.00 95.50 96 SER A CA 1
ATOM 809 C C . SER A 1 96 ? -8.706 -6.828 10.332 1.00 95.50 96 SER A C 1
ATOM 811 O O . SER A 1 96 ? -9.705 -7.033 9.652 1.00 95.50 96 SER A O 1
ATOM 813 N N . ASP A 1 97 ? -7.820 -7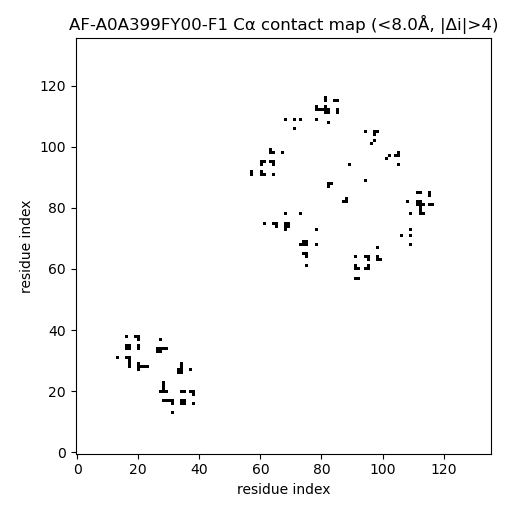.781 10.629 1.00 96.00 97 ASP A N 1
ATOM 814 C CA . ASP A 1 97 ? -7.982 -9.181 10.232 1.00 96.00 97 ASP A CA 1
ATOM 815 C C . ASP A 1 97 ? -9.042 -9.866 11.101 1.00 96.00 97 ASP A C 1
ATOM 817 O O . ASP A 1 97 ? -9.967 -10.472 10.566 1.00 96.00 97 ASP A O 1
ATOM 821 N N . ILE A 1 98 ? -8.986 -9.656 12.422 1.00 95.00 98 ILE A N 1
ATOM 822 C CA . ILE A 1 98 ? -10.008 -10.120 13.373 1.00 95.00 98 ILE A CA 1
ATOM 823 C C . ILE A 1 98 ? -11.372 -9.541 12.995 1.00 95.00 98 ILE A C 1
ATOM 825 O O . ILE A 1 98 ? -12.338 -10.283 12.883 1.00 95.00 98 ILE A O 1
ATOM 829 N N . ALA A 1 99 ? -11.449 -8.238 12.707 1.00 93.44 99 ALA A N 1
ATOM 830 C CA . ALA A 1 99 ? -12.701 -7.590 12.316 1.00 93.44 99 ALA A CA 1
ATOM 831 C C . ALA A 1 99 ? -13.375 -8.224 11.084 1.00 93.44 99 ALA A C 1
ATOM 833 O O . ALA A 1 99 ? -14.596 -8.155 10.965 1.00 93.44 99 ALA A O 1
ATOM 834 N N . VAL A 1 100 ? -12.595 -8.807 10.164 1.00 93.50 100 VAL A N 1
ATOM 835 C CA . VAL A 1 100 ? -13.110 -9.436 8.937 1.00 93.50 100 VAL A CA 1
ATOM 836 C C . VAL A 1 100 ? -13.378 -10.928 9.132 1.00 93.50 100 VAL A C 1
ATOM 838 O O . VAL A 1 100 ? -14.387 -11.424 8.642 1.00 93.50 100 VAL A O 1
ATOM 841 N N . ARG A 1 101 ? -12.476 -11.649 9.805 1.00 94.06 101 ARG A N 1
ATOM 842 C CA . ARG A 1 101 ? -12.539 -13.114 9.925 1.00 94.06 101 ARG A CA 1
ATOM 843 C C . ARG A 1 101 ? -13.379 -13.593 11.100 1.00 94.06 101 ARG A C 1
ATOM 845 O O . ARG A 1 101 ? -14.048 -14.610 10.979 1.00 94.06 101 ARG A O 1
ATOM 852 N N . ASP A 1 102 ? -13.342 -12.875 12.217 1.00 93.25 102 ASP A N 1
ATOM 853 C CA . ASP A 1 102 ? -14.013 -13.269 13.451 1.00 93.25 102 ASP A CA 1
ATOM 854 C C . ASP A 1 102 ? -14.699 -12.070 14.118 1.00 93.25 102 ASP A C 1
ATOM 856 O O . ASP A 1 102 ? -14.155 -11.344 14.961 1.00 93.25 102 ASP A O 1
ATOM 860 N N . SER A 1 103 ? -15.967 -11.899 13.749 1.00 90.69 103 SER A N 1
ATOM 861 C CA . SER A 1 103 ? -16.811 -10.847 14.309 1.00 90.69 103 SER A CA 1
ATOM 862 C C . SER A 1 103 ? -17.125 -11.046 15.799 1.00 90.69 103 SER A C 1
ATOM 864 O O . SER A 1 103 ? -17.374 -10.060 16.498 1.00 90.69 103 SER A O 1
ATOM 866 N N . ALA A 1 104 ? -17.101 -12.282 16.311 1.00 92.81 104 ALA A N 1
ATOM 867 C CA . ALA A 1 104 ? -17.424 -12.575 17.705 1.00 92.81 104 ALA A CA 1
ATOM 868 C C . ALA A 1 104 ? -16.291 -12.121 18.633 1.00 92.81 104 ALA A C 1
ATOM 870 O O . ALA A 1 104 ? -16.539 -11.418 19.618 1.00 92.81 104 ALA A O 1
ATOM 871 N N . THR A 1 105 ? -15.042 -12.430 18.279 1.00 93.12 105 THR A N 1
ATOM 872 C CA . THR A 1 105 ? -13.871 -11.935 19.019 1.00 93.12 105 THR A CA 1
ATOM 873 C C . THR A 1 105 ? -13.768 -10.413 18.944 1.00 93.12 105 THR A C 1
ATOM 875 O O . THR A 1 105 ? -13.514 -9.760 19.959 1.00 93.12 105 THR A O 1
ATOM 878 N N . PHE A 1 106 ? -14.068 -9.811 17.787 1.00 93.81 106 PHE A N 1
ATOM 879 C CA . PHE A 1 106 ? -14.088 -8.351 17.664 1.00 93.81 106 PHE A CA 1
ATOM 880 C C . PHE A 1 106 ? -15.117 -7.690 18.599 1.00 93.81 106 PHE A C 1
ATOM 882 O O . PHE A 1 106 ? -14.823 -6.666 19.216 1.00 93.81 106 PHE A O 1
ATOM 889 N N . LYS A 1 107 ? -16.307 -8.286 18.766 1.00 93.56 107 LYS A N 1
ATOM 890 C CA . LYS A 1 107 ? -17.325 -7.793 19.713 1.00 93.56 107 LYS A CA 1
ATOM 891 C C . LYS A 1 107 ? -16.826 -7.789 21.158 1.00 93.56 107 LYS A C 1
ATOM 893 O O . LYS A 1 107 ? -17.071 -6.812 21.863 1.00 93.56 107 LYS A O 1
ATOM 898 N N . LYS A 1 108 ? -16.090 -8.824 21.583 1.00 93.19 108 LYS A N 1
ATOM 899 C CA . LYS A 1 108 ? -15.479 -8.880 22.926 1.00 93.19 108 LYS A CA 1
ATOM 900 C C . LYS A 1 108 ? -14.476 -7.744 23.133 1.00 93.19 108 LYS A C 1
ATOM 902 O O . LYS A 1 108 ? -14.539 -7.053 24.143 1.00 93.19 108 LYS A O 1
ATOM 907 N N . LEU A 1 109 ? -13.628 -7.474 22.138 1.00 91.62 109 LEU A N 1
ATOM 908 C CA . LEU A 1 109 ? -12.692 -6.342 22.180 1.00 91.62 109 LEU A CA 1
ATOM 909 C C . LEU A 1 109 ? -13.415 -4.991 22.270 1.00 91.62 109 LEU A C 1
ATOM 911 O O . LEU A 1 109 ? -12.978 -4.093 22.987 1.00 91.62 109 LEU A O 1
ATOM 915 N N . VAL A 1 110 ? -14.539 -4.835 21.566 1.00 92.75 110 VAL A N 1
ATOM 916 C CA . VAL A 1 110 ? -15.362 -3.621 21.666 1.00 92.75 110 VAL A CA 1
ATOM 917 C C . VAL A 1 110 ? -16.010 -3.492 23.046 1.00 92.75 110 VAL A C 1
ATOM 919 O O . VAL A 1 110 ? -16.142 -2.371 23.532 1.00 92.75 110 VAL A O 1
ATOM 922 N N . ALA A 1 111 ? -16.407 -4.599 23.679 1.00 92.19 111 ALA A N 1
ATOM 923 C CA . ALA A 1 111 ? -16.947 -4.586 25.036 1.00 92.19 111 ALA A CA 1
ATOM 924 C C . ALA A 1 111 ? -15.895 -4.122 26.058 1.00 92.19 111 ALA A C 1
ATOM 926 O O . ALA A 1 111 ? -16.180 -3.199 26.816 1.00 92.19 111 ALA A O 1
ATOM 927 N N . ILE A 1 112 ? -14.671 -4.659 25.986 1.00 90.44 112 ILE A N 1
ATOM 928 C CA . ILE A 1 112 ? -13.529 -4.222 26.813 1.00 90.44 112 ILE A CA 1
ATOM 929 C C . ILE A 1 112 ? -13.254 -2.725 26.603 1.00 90.44 112 ILE A C 1
ATOM 931 O O . ILE A 1 112 ? -13.169 -1.949 27.546 1.00 90.44 112 ILE A O 1
ATOM 935 N N . ALA A 1 113 ? -13.228 -2.257 25.352 1.00 90.06 113 ALA A N 1
ATOM 936 C CA . ALA A 1 113 ? -13.026 -0.833 25.076 1.00 90.06 113 ALA A CA 1
ATOM 937 C C . ALA A 1 113 ? -14.173 0.072 25.587 1.00 90.06 113 ALA A C 1
ATOM 939 O O . ALA A 1 113 ? -13.994 1.287 25.713 1.00 90.06 113 ALA A O 1
ATOM 940 N N . LYS A 1 114 ? -15.374 -0.477 25.827 1.00 87.12 114 LYS A N 1
ATOM 941 C CA . LYS A 1 114 ? -16.517 0.260 26.390 1.00 87.12 114 LYS A CA 1
ATOM 942 C C . LYS A 1 114 ? -16.479 0.311 27.920 1.00 87.12 114 LYS A C 1
ATOM 944 O O . LYS A 1 114 ? -16.883 1.353 28.439 1.00 87.12 114 LYS A O 1
ATOM 949 N N . SER A 1 115 ? -16.027 -0.746 28.605 1.00 84.56 115 SER A N 1
ATOM 950 C CA . SER A 1 115 ? -15.952 -0.791 30.076 1.00 84.56 115 SER A CA 1
ATOM 951 C C . SER A 1 115 ? -14.981 0.256 30.615 1.00 84.56 115 SER A C 1
ATOM 953 O O . SER A 1 115 ? -15.390 1.115 31.390 1.00 84.56 115 SER A O 1
ATOM 955 N N . GLU A 1 116 ? -13.760 0.309 30.082 1.00 76.06 116 GLU A N 1
ATOM 956 C CA . GLU A 1 116 ? -12.720 1.237 30.564 1.00 76.06 116 GLU A CA 1
ATOM 957 C C . GLU A 1 116 ? -13.090 2.708 30.376 1.00 76.06 116 GLU A C 1
ATOM 959 O O . GLU A 1 116 ? -12.809 3.578 31.200 1.00 76.06 116 GLU A O 1
ATOM 964 N N . LYS A 1 117 ? -13.815 3.015 29.296 1.00 67.56 117 LYS A N 1
ATOM 965 C CA . LYS A 1 117 ? -14.321 4.372 29.078 1.00 67.56 117 LYS A CA 1
ATOM 966 C C . LYS A 1 117 ? -15.253 4.821 30.215 1.00 67.56 117 LYS A C 1
ATOM 968 O O . LYS A 1 117 ? -15.341 6.025 30.471 1.00 67.56 117 LYS A O 1
ATOM 973 N N . ALA A 1 118 ? -15.998 3.899 30.828 1.00 61.53 118 ALA A N 1
ATOM 974 C CA . ALA A 1 118 ? -16.866 4.214 31.956 1.00 61.53 118 ALA A CA 1
ATOM 975 C C . ALA A 1 118 ? -16.037 4.521 33.214 1.00 61.53 118 ALA A C 1
ATOM 977 O O . ALA A 1 118 ? -16.290 5.546 33.845 1.00 61.53 118 ALA A O 1
ATOM 978 N N . GLU A 1 119 ? -14.993 3.733 33.488 1.00 61.91 119 GLU A N 1
ATOM 979 C CA . GLU A 1 119 ? -14.113 3.910 34.655 1.00 61.91 119 GLU A CA 1
ATOM 980 C C . GLU A 1 119 ? -13.315 5.224 34.614 1.00 61.91 119 GLU A C 1
ATOM 982 O O . GLU A 1 119 ? -13.307 5.998 35.577 1.00 61.91 119 GLU A O 1
ATOM 987 N N . VAL A 1 120 ? -12.738 5.570 33.458 1.00 62.19 120 VAL A N 1
ATOM 988 C CA . VAL A 1 120 ? -12.011 6.843 33.287 1.00 62.19 120 VAL A CA 1
ATOM 989 C C . VAL A 1 120 ? -12.946 8.055 33.426 1.00 62.19 120 VAL A C 1
ATOM 991 O O . VAL A 1 120 ? -12.520 9.140 33.825 1.00 62.19 120 VAL A O 1
ATOM 994 N N . ARG A 1 121 ? -14.242 7.907 33.106 1.00 59.75 121 ARG A N 1
ATOM 995 C CA . ARG A 1 121 ? -15.226 8.990 33.266 1.00 59.75 121 ARG A CA 1
ATOM 996 C C . ARG A 1 121 ? -15.616 9.202 34.729 1.00 59.75 121 ARG A C 1
ATOM 998 O O . ARG A 1 121 ? -15.841 10.351 35.094 1.00 59.75 121 ARG A O 1
ATOM 1005 N N . SER A 1 122 ? -15.665 8.144 35.538 1.00 57.72 122 SER A N 1
ATOM 1006 C CA . SER A 1 122 ? -15.929 8.242 36.981 1.00 57.72 122 SER A CA 1
ATOM 1007 C C . SER A 1 122 ? -14.783 8.867 37.779 1.00 57.72 122 SER A C 1
ATOM 1009 O O . SER A 1 122 ? -15.038 9.481 38.805 1.00 57.72 122 SER A O 1
ATOM 1011 N N . GLN A 1 123 ? -13.537 8.769 37.306 1.00 59.41 123 GLN A N 1
ATOM 1012 C CA . GLN A 1 123 ? -12.364 9.313 38.006 1.00 59.41 123 GLN A CA 1
ATOM 1013 C C . GLN A 1 123 ? -12.010 10.761 37.626 1.00 59.41 123 GLN A C 1
ATOM 1015 O O . GLN A 1 123 ? -11.034 11.309 38.133 1.00 59.41 123 GLN A O 1
ATOM 1020 N N . LYS A 1 124 ? -12.752 11.404 36.714 1.00 48.69 124 LYS A N 1
ATOM 1021 C CA . LYS A 1 124 ? -12.421 12.763 36.269 1.00 48.69 124 LYS A CA 1
ATOM 1022 C C . LYS A 1 124 ? -12.866 13.786 37.330 1.00 48.69 124 LYS A C 1
ATOM 1024 O O . LYS A 1 124 ? -14.073 13.940 37.501 1.00 48.69 124 LYS A O 1
ATOM 1029 N N . PRO A 1 125 ? -11.953 14.525 37.994 1.00 51.62 125 PRO A N 1
ATOM 1030 C CA . PRO A 1 125 ? -12.353 15.537 38.967 1.00 51.62 125 PRO A CA 1
ATOM 1031 C C . PRO A 1 125 ? -13.115 16.669 38.262 1.00 51.62 125 PRO A C 1
ATOM 1033 O O . PRO A 1 125 ? -12.666 17.198 37.238 1.00 51.62 125 PRO A O 1
ATOM 1036 N N . GLU A 1 126 ? -14.285 17.029 38.792 1.00 53.41 126 GLU A N 1
ATOM 1037 C CA . GLU A 1 126 ? -15.113 18.141 38.315 1.00 53.41 126 GLU A CA 1
ATOM 1038 C C . GLU A 1 126 ? -14.438 19.485 38.622 1.00 53.41 126 GLU A C 1
ATOM 1040 O O . GLU A 1 126 ? -14.746 20.161 39.596 1.00 53.41 126 GLU A O 1
ATOM 1045 N N . PHE A 1 127 ? -13.487 19.906 37.789 1.00 57.31 127 PHE A N 1
ATOM 1046 C CA . PHE A 1 127 ? -12.865 21.221 37.942 1.00 57.31 127 PHE A CA 1
ATOM 1047 C C . PHE A 1 127 ? -13.626 22.282 37.136 1.00 57.31 127 PHE A C 1
ATOM 1049 O O . PHE A 1 127 ? -13.177 22.691 36.063 1.00 57.31 127 PHE A O 1
ATOM 1056 N N . ARG A 1 128 ? -14.811 22.702 37.611 1.00 55.09 128 ARG A N 1
ATOM 1057 C CA . ARG A 1 128 ? -15.440 23.975 37.192 1.00 55.09 128 ARG A CA 1
ATOM 1058 C C . ARG A 1 128 ? -16.663 24.358 38.036 1.00 55.09 128 ARG A C 1
ATOM 1060 O O . ARG A 1 128 ? -17.773 23.974 37.693 1.00 55.09 128 ARG A O 1
ATOM 1067 N N . SER A 1 129 ? -16.472 25.217 39.042 1.00 48.50 129 SER A N 1
ATOM 1068 C CA . SER A 1 129 ? -17.554 26.075 39.577 1.00 48.50 129 SER A CA 1
ATOM 1069 C C . SER A 1 129 ? -17.099 27.178 40.554 1.00 48.50 129 SER A C 1
ATOM 1071 O O . SER A 1 129 ? -17.866 27.572 41.420 1.00 48.50 129 SER A O 1
ATOM 1073 N N . GLN A 1 130 ? -15.899 27.756 40.416 1.00 48.56 130 GLN A N 1
ATOM 1074 C CA . GLN A 1 130 ? -15.589 29.034 41.082 1.00 48.56 130 GLN A CA 1
ATOM 1075 C C . GLN A 1 130 ? -14.979 30.011 40.080 1.00 48.56 130 GLN A C 1
ATOM 1077 O O . GLN A 1 130 ? -13.771 30.072 39.874 1.00 48.56 130 GLN A O 1
ATOM 1082 N N . LYS A 1 131 ? -15.853 30.744 39.390 1.00 51.81 131 LYS A N 1
ATOM 1083 C CA . LYS A 1 131 ? -15.487 31.980 38.699 1.00 51.81 131 LYS A CA 1
ATOM 1084 C C . LYS A 1 131 ? -15.641 33.071 39.769 1.00 51.81 131 LYS A C 1
ATOM 1086 O O . LYS A 1 131 ? -16.778 33.280 40.180 1.00 51.81 131 LYS A O 1
ATOM 1091 N N . PRO A 1 132 ? -14.570 33.690 40.299 1.00 51.00 132 PRO A N 1
ATOM 1092 C CA . PRO A 1 132 ? -14.746 34.749 41.282 1.00 51.00 132 PRO A CA 1
ATOM 1093 C C . PRO A 1 132 ? -15.449 35.918 40.592 1.00 51.00 132 PRO A C 1
ATOM 1095 O O . PRO A 1 132 ? -14.970 36.436 39.582 1.00 51.00 132 PRO A O 1
ATOM 1098 N N . GLU A 1 133 ? -16.630 36.266 41.093 1.00 46.88 133 GLU A N 1
ATOM 1099 C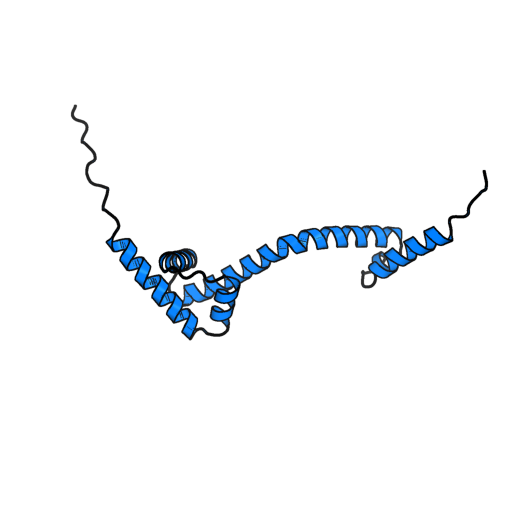 CA . GLU A 1 133 ? -17.360 37.458 40.684 1.00 46.88 133 GLU A CA 1
ATOM 1100 C C . GLU A 1 133 ? -16.473 38.674 40.962 1.00 46.88 133 GLU A C 1
ATOM 1102 O O . GLU A 1 133 ? -16.039 38.902 42.093 1.00 46.88 133 GLU A O 1
ATOM 1107 N N . ALA A 1 134 ? -16.157 39.426 39.909 1.00 54.62 134 ALA A N 1
ATOM 1108 C CA . ALA A 1 134 ? -15.491 40.710 40.030 1.00 54.62 134 ALA A CA 1
ATOM 1109 C C . ALA A 1 134 ? -16.430 41.660 40.787 1.00 54.62 134 ALA A C 1
ATOM 1111 O O . ALA A 1 134 ? -17.452 42.087 40.248 1.00 54.62 134 ALA A O 1
ATOM 1112 N N . LYS A 1 135 ? -16.106 41.939 42.054 1.00 54.50 135 LYS A N 1
ATOM 1113 C CA . LYS A 1 135 ? -16.686 43.054 42.804 1.00 54.50 135 LYS A CA 1
ATOM 1114 C C . LYS A 1 135 ? -16.103 44.370 42.281 1.00 54.50 135 LYS A C 1
ATOM 1116 O O . LYS A 1 135 ? -14.920 44.422 41.953 1.00 54.50 135 LYS A O 1
ATOM 1121 N N . ILE A 1 136 ? -17.015 45.340 42.193 1.00 50.91 136 ILE A N 1
ATOM 1122 C CA . ILE A 1 136 ? -16.923 46.738 41.736 1.00 50.91 136 ILE A CA 1
ATOM 1123 C C . ILE A 1 136 ? -15.634 47.429 42.180 1.00 50.91 136 ILE A C 1
ATOM 1125 O O . ILE A 1 136 ? -15.280 47.275 43.370 1.00 50.91 136 ILE A O 1
#

pLDDT: mean 87.81, std 14.18, range [46.88, 97.69]

Foldseek 3Di:
DDDDDCPVVVVVLQVVLLVQQPPPDDCLNPPSVNVVVVSVVVVVVVVVVVVCVVVVVLVVLLVQLQVLQVVVVHGSVLLVVLCVLLVNPDDSNVLSVCSPPPSPVNNVSSVSSVVSVVVVVVPDDPPDDDPDPDDD

Radius of gyration: 29.53 Å; Cα contacts (8 Å, |Δi|>4): 87; chains: 1; bounding box: 69×60×74 Å

Solvent-accessible surface area (backbone atoms only — not comparable to full-atom values): 7858 Å² total; per-residue (Å²): 137,84,90,79,84,62,64,66,65,51,52,54,54,51,52,51,39,42,62,70,13,60,90,45,70,76,60,31,33,75,39,66,72,54,10,44,55,51,45,54,52,48,52,53,49,52,56,53,44,65,62,46,48,62,54,54,52,50,52,50,25,50,52,50,38,32,55,52,30,48,79,72,77,38,54,48,72,56,44,57,48,15,28,55,76,66,68,51,89,73,53,58,68,57,52,28,47,38,47,71,77,34,60,69,63,40,51,52,55,52,50,55,20,50,53,46,51,53,56,60,59,73,68,57,78,86,87,80,88,82,79,81,77,83,76,132

Secondary structure (DSSP, 8-state):
------HHHHHHHHHHHHHHTTT--GGGTT-HHHHHHHHHHHHHHHHHHHHHHHHHHHHHHHHHHHHHHHHTT--HHHHHHHHHHTT----HHHHHHHHHH-HHHHHHHHHHHHHHHHHHHHT-------------

Mean predicted aligned error: 9.01 Å

InterPro domains:
  IPR005813 Large ribosomal subunit protein bL20 [MF_00382] (2-115)
  IPR005813 Large ribosomal subunit protein bL20 [PF00453] (3-109)
  IPR005813 Large ribosomal subunit protein bL20 [PR00062] (12-41)
  IPR005813 Large ribosomal subunit protein bL20 [PR00062] (42-71)
  IPR005813 Large ribosomal subunit protein bL20 [PR00062] (75-101)
  IPR005813 Large ribosomal subunit protein bL20 [PTHR10986] (1-119)
  IPR005813 Large ribosomal subunit protein bL20 [TIGR01032] (1-114)
  IPR005813 Large ribosomal subunit protein bL20 [cd07026] (6-111)
  IPR035566 Ribosomal protein bL20, C-terminal [G3DSA:1.10.1900.20] (56-117)
  IPR035566 Ribosomal protein bL20, C-terminal [SSF74731] (2-115)
  IPR049946 Large ribosomal subunit protein bL20, conserved site [PS00937] (54-70)

Organism: NCBI:txid1980939

Nearest PDB structures (foldseek):
  8ana-assembly1_p  TM=9.797E-01  e=4.528E-11  Escherichia coli BW25113
  8rdw-assembly1_PO  TM=9.747E-01  e=3.847E-10  Psychrobacter urativorans
  5xym-assembly1_Q  TM=9.428E-01  e=4.765E-10  Mycolicibacterium smegmatis MC2 155
  7rqa-assembly1_1U  TM=9.699E-01  e=8.582E-10  Thermus thermophilus HB8
  6cfj-assembly1_1U  TM=9.681E-01  e=1.914E-09  Thermus thermophilus HB8

Sequence (136 aa):
MTRVKSSVTSKKRHKKYIREAKGFWGRRKNLYRTAREAVERGWLYAFRDRRVRKREFRKLWIARINAATRLNGLSYSKFIKGLADAGVELDRKILSDIAVRDSATFKKLVAIAKSEKAEVRSQKPEFRSQKPEAKI